Protein AF-A0A5K1CUU2-F1 (afdb_monomer)

Solvent-accessible surface area (backbone atoms only — not comparable to full-atom values): 5398 Å² total; per-residue (Å²): 140,83,88,47,75,49,65,94,64,73,66,90,85,47,66,64,91,82,57,60,91,72,54,39,80,45,51,71,72,70,43,50,68,73,72,45,60,71,62,71,55,28,81,79,70,74,52,62,96,83,63,76,73,71,94,73,69,84,80,72,72,64,93,56,77,78,77,80,72,92,71,86,80,90,132

Secondary structure (DSSP, 8-state):
---EEE-S--SGGG--TTS-TTEEEPPHHHHGGGTSGGGGTHHHHTS-TT----S--TT---S------------

Foldseek 3Di:
DDAAEDEPDDDPVPDPPPDDPRYYHDDPQRCVCVPDPVVVPCVVPVDDPPDPPPPPCPPPPDPDPPPPDPDDDDD

Sequence (75 aa):
AVLFGEFECMGPGANSSMRVAYSKQLSECEAVPFMDISFIDGDEWAFPPLYQPQSNSSSLQPSCHRKEGILLQPY

InterPro domains:
  IPR011050 Pectin lyase fold/virulence factor [SSF51126] (3-48)
  IPR012334 Pectin lyase fold [G3DSA:2.160.20.10] (1-50)

Mean predicted aligned error: 11.16 Å

pLDDT: mean 76.71, std 22.26, range [25.53, 97.44]

Organism: NCBI:txid210225

Radius of gyration: 17.13 Å; Cα contacts (8 Å, |Δi|>4): 34; chains: 1; bounding box: 30×34×47 Å

Structure (mmCIF, N/CA/C/O backbone):
data_AF-A0A5K1CUU2-F1
#
_entry.id   AF-A0A5K1CUU2-F1
#
loop_
_atom_site.group_PDB
_atom_site.id
_atom_site.type_symbol
_atom_site.label_atom_id
_atom_site.label_alt_id
_atom_site.label_comp_id
_atom_site.label_asym_id
_atom_site.label_entity_id
_atom_site.label_seq_id
_atom_site.pdbx_PDB_ins_code
_atom_site.Cartn_x
_atom_site.Cartn_y
_atom_site.Cartn_z
_atom_site.occupancy
_atom_site.B_iso_or_equiv
_atom_site.auth_seq_id
_atom_site.auth_comp_id
_atom_site.auth_asym_id
_atom_site.auth_atom_id
_atom_site.pdbx_PDB_model_num
ATOM 1 N N . ALA A 1 1 ? -11.896 3.498 -12.310 1.00 75.50 1 ALA A N 1
ATOM 2 C CA . ALA A 1 1 ? -10.452 3.242 -12.498 1.00 75.50 1 ALA A CA 1
ATOM 3 C C . ALA A 1 1 ? -9.994 2.271 -11.417 1.00 75.50 1 ALA A C 1
ATOM 5 O O . ALA A 1 1 ? -10.626 2.246 -10.368 1.00 75.50 1 ALA A O 1
ATOM 6 N N . VAL A 1 2 ? -8.963 1.465 -11.671 1.00 88.44 2 VAL A N 1
ATOM 7 C CA . VAL A 1 2 ? -8.406 0.508 -10.696 1.00 88.44 2 VAL A CA 1
ATOM 8 C C . VAL A 1 2 ? -7.024 1.000 -10.270 1.00 88.44 2 VAL A C 1
ATOM 10 O O . VAL A 1 2 ? -6.293 1.521 -11.111 1.00 88.44 2 VAL A O 1
ATOM 13 N N . LEU A 1 3 ? -6.680 0.855 -8.988 1.00 91.00 3 LEU A N 1
ATOM 14 C CA . LEU A 1 3 ? -5.367 1.199 -8.440 1.00 91.00 3 LEU A CA 1
ATOM 15 C C . LEU A 1 3 ? -4.608 -0.081 -8.073 1.00 91.00 3 LEU A C 1
ATOM 17 O O . LEU A 1 3 ? -5.105 -0.884 -7.289 1.00 91.00 3 LEU A O 1
ATOM 21 N N . PHE A 1 4 ? -3.399 -0.239 -8.610 1.00 95.06 4 PHE A N 1
ATOM 22 C CA . PHE A 1 4 ? -2.452 -1.284 -8.217 1.00 95.06 4 PHE A CA 1
ATOM 23 C C . PHE A 1 4 ? -1.163 -0.615 -7.732 1.00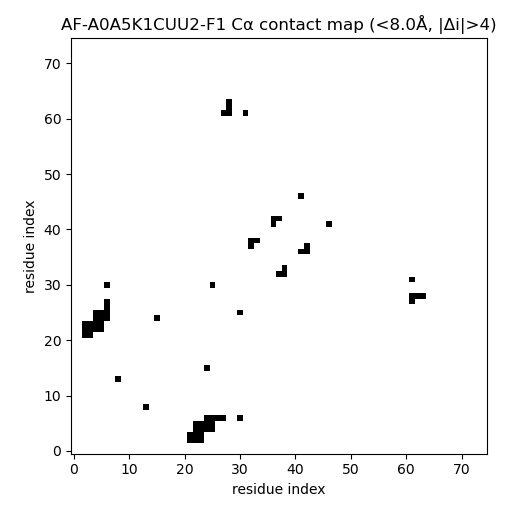 95.06 4 PHE A C 1
ATOM 25 O O . PHE A 1 4 ? -0.441 -0.022 -8.536 1.00 95.06 4 PHE A O 1
ATOM 32 N N . GLY A 1 5 ? -0.908 -0.669 -6.423 1.00 94.75 5 GLY A N 1
ATOM 33 C CA . GLY A 1 5 ? 0.213 0.006 -5.769 1.00 94.75 5 GLY A CA 1
ATOM 34 C C . GLY A 1 5 ? 1.198 -0.965 -5.113 1.00 94.75 5 GLY A C 1
ATOM 35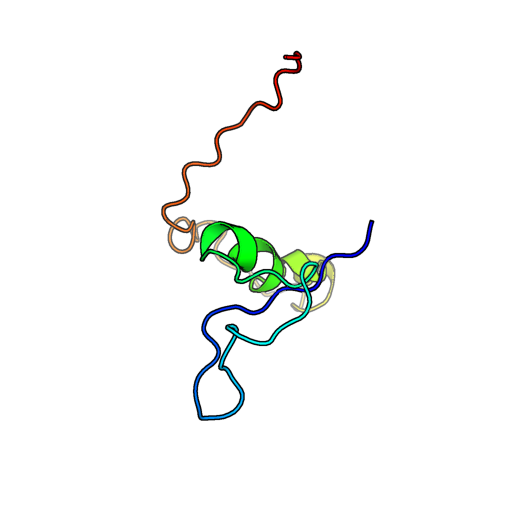 O O . GLY A 1 5 ? 0.777 -1.945 -4.508 1.00 94.75 5 GLY A O 1
ATOM 36 N N . GLU A 1 6 ? 2.492 -0.670 -5.206 1.00 97.06 6 GLU A N 1
ATOM 37 C CA . GLU A 1 6 ? 3.581 -1.320 -4.461 1.00 97.06 6 GLU A CA 1
ATOM 38 C C . GLU A 1 6 ? 4.253 -0.250 -3.570 1.00 97.06 6 GLU A C 1
ATOM 40 O O . GLU A 1 6 ? 4.453 0.879 -4.020 1.00 97.06 6 GLU A O 1
ATOM 45 N N . PHE A 1 7 ? 4.586 -0.569 -2.314 1.00 96.62 7 PHE A N 1
ATOM 46 C CA . PHE A 1 7 ? 5.299 0.327 -1.387 1.00 96.62 7 PHE A CA 1
ATOM 47 C C . PHE A 1 7 ? 6.420 -0.438 -0.680 1.00 96.62 7 PHE A C 1
ATOM 49 O O . PHE A 1 7 ? 6.182 -1.549 -0.211 1.00 96.62 7 PHE A O 1
ATOM 56 N N . GLU A 1 8 ? 7.629 0.134 -0.650 1.00 96.19 8 GLU A N 1
ATOM 57 C CA . GLU A 1 8 ? 8.825 -0.383 0.052 1.00 96.19 8 GLU A CA 1
ATOM 58 C C . GLU A 1 8 ? 9.084 -1.899 -0.081 1.00 96.19 8 GLU A C 1
ATOM 60 O O . GLU A 1 8 ? 9.623 -2.556 0.809 1.00 96.19 8 GLU A O 1
ATOM 65 N N . CYS A 1 9 ? 8.734 -2.480 -1.230 1.00 95.81 9 CYS A N 1
ATOM 66 C CA . CYS A 1 9 ? 8.973 -3.892 -1.502 1.00 95.81 9 CYS A CA 1
ATOM 67 C C . CYS A 1 9 ? 10.473 -4.150 -1.720 1.00 95.81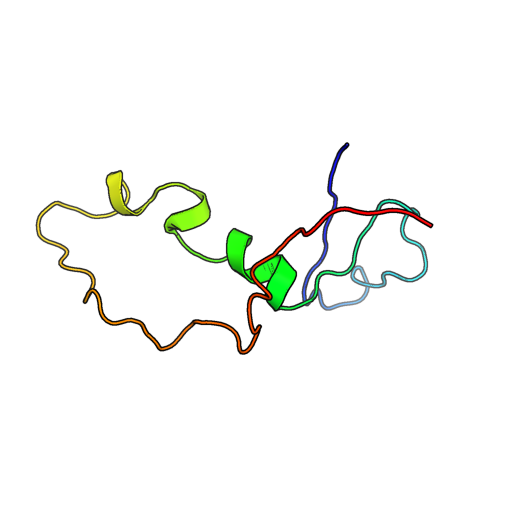 9 CYS A C 1
ATOM 69 O O . CYS A 1 9 ? 1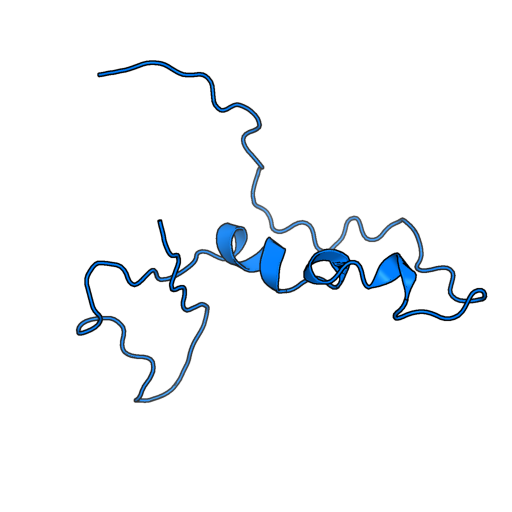1.154 -3.400 -2.419 1.00 95.81 9 CYS A O 1
ATOM 71 N N . MET A 1 10 ? 10.990 -5.243 -1.154 1.00 95.81 10 MET A N 1
ATOM 72 C CA . MET A 1 10 ? 12.411 -5.603 -1.219 1.00 95.81 10 MET A CA 1
ATOM 73 C C . MET A 1 10 ? 12.628 -7.006 -1.804 1.00 95.81 10 MET A C 1
ATOM 75 O O . MET A 1 10 ? 11.736 -7.852 -1.806 1.00 95.81 10 MET A O 1
ATOM 79 N N . GLY A 1 11 ? 13.850 -7.261 -2.281 1.00 97.44 11 GLY A N 1
ATOM 80 C CA . GLY A 1 11 ? 14.269 -8.544 -2.855 1.00 97.44 11 GLY A CA 1
ATOM 81 C C . GLY A 1 11 ? 14.165 -8.614 -4.387 1.00 97.44 11 GLY A C 1
ATOM 82 O O . GLY A 1 11 ? 13.697 -7.671 -5.028 1.00 97.44 11 GLY A O 1
ATOM 83 N N . PRO A 1 12 ? 14.599 -9.728 -5.011 1.00 96.25 12 PRO A N 1
ATOM 84 C CA . PRO A 1 12 ? 14.730 -9.822 -6.471 1.00 96.25 12 PRO A CA 1
ATOM 85 C C . PRO A 1 12 ? 13.424 -9.605 -7.252 1.00 96.25 12 PRO A C 1
ATOM 87 O O . PRO A 1 12 ? 13.453 -9.121 -8.381 1.00 96.25 12 PRO A O 1
ATOM 90 N N . GLY A 1 13 ? 12.275 -9.943 -6.657 1.00 96.12 13 GLY A N 1
ATOM 91 C CA . GLY A 1 13 ? 10.957 -9.791 -7.282 1.00 96.12 13 GLY A CA 1
ATOM 92 C C . GLY A 1 13 ? 10.380 -8.372 -7.233 1.00 96.12 13 GLY A C 1
ATOM 93 O O . GLY A 1 13 ? 9.451 -8.076 -7.982 1.00 96.12 13 GLY A O 1
ATOM 94 N N . ALA A 1 14 ? 10.927 -7.483 -6.401 1.00 96.44 14 ALA A N 1
ATOM 95 C CA . ALA A 1 14 ? 10.405 -6.131 -6.188 1.00 96.44 14 ALA A CA 1
ATOM 96 C C . ALA A 1 14 ? 10.821 -5.123 -7.277 1.00 96.44 14 ALA A C 1
ATOM 98 O O . ALA A 1 14 ? 10.492 -3.943 -7.197 1.00 96.44 14 ALA A O 1
ATOM 99 N N . ASN A 1 15 ? 11.553 -5.567 -8.305 1.00 95.12 15 ASN A N 1
ATOM 100 C CA . ASN A 1 15 ? 11.950 -4.696 -9.403 1.00 95.12 15 ASN A CA 1
ATOM 101 C C . ASN A 1 15 ? 10.717 -4.166 -10.159 1.00 95.12 15 ASN A C 1
ATOM 103 O O . ASN A 1 15 ? 9.985 -4.932 -10.791 1.00 95.12 15 ASN A O 1
ATOM 107 N N . SER A 1 16 ? 10.527 -2.848 -10.126 1.00 94.38 16 SER A N 1
ATOM 108 C CA . SER A 1 16 ? 9.393 -2.151 -10.732 1.00 94.38 16 SER A CA 1
ATOM 109 C C . SER A 1 16 ? 9.603 -1.764 -12.200 1.00 94.38 16 SER A C 1
ATOM 111 O O . SER A 1 16 ? 8.635 -1.443 -12.885 1.00 94.38 16 SER A O 1
ATOM 113 N N . SER A 1 17 ? 10.830 -1.844 -12.731 1.00 93.94 17 SER A N 1
ATOM 114 C CA . SER A 1 17 ? 11.173 -1.333 -14.070 1.00 93.94 17 SER A CA 1
ATOM 115 C C . SER A 1 17 ? 10.439 -2.022 -15.223 1.00 93.94 17 SER A C 1
ATOM 117 O O . SER A 1 17 ? 10.311 -1.442 -16.296 1.00 93.94 17 SER A O 1
ATOM 119 N N . MET A 1 18 ? 9.972 -3.257 -15.023 1.00 94.94 18 MET A N 1
ATOM 120 C CA . MET A 1 18 ? 9.250 -4.042 -16.036 1.00 94.94 18 MET A CA 1
ATOM 121 C C . MET A 1 18 ? 7.768 -4.237 -15.699 1.00 94.94 18 MET A C 1
ATOM 123 O O . MET A 1 18 ? 7.110 -5.114 -16.260 1.00 94.94 18 MET A O 1
ATOM 127 N N . ARG A 1 19 ? 7.232 -3.465 -14.750 1.00 94.81 19 ARG A N 1
ATOM 128 C CA . ARG A 1 19 ? 5.810 -3.533 -14.421 1.00 94.81 19 ARG A CA 1
ATOM 129 C C . ARG A 1 19 ? 4.971 -2.824 -15.481 1.00 94.81 19 ARG A C 1
ATOM 131 O O . ARG A 1 19 ? 5.434 -1.982 -16.245 1.00 94.81 19 ARG A O 1
ATOM 138 N N . VAL A 1 20 ? 3.701 -3.195 -15.515 1.00 95.06 20 VAL A N 1
ATOM 139 C CA . VAL A 1 20 ? 2.673 -2.597 -16.372 1.00 95.06 20 VAL A CA 1
ATOM 140 C C . VAL A 1 20 ? 2.476 -1.107 -16.068 1.00 95.06 20 VAL A C 1
ATOM 142 O O . VAL A 1 20 ? 2.608 -0.679 -14.925 1.00 95.06 20 VAL A O 1
ATOM 145 N N . ALA A 1 21 ? 2.092 -0.316 -17.073 1.00 93.00 21 ALA A N 1
ATOM 146 C CA . ALA A 1 21 ? 2.002 1.148 -16.958 1.00 93.00 21 ALA A CA 1
ATOM 147 C C . ALA A 1 21 ? 0.966 1.657 -15.936 1.00 93.00 21 ALA A C 1
ATOM 149 O O . ALA A 1 21 ? 1.061 2.791 -15.480 1.00 93.00 21 ALA A O 1
ATOM 150 N N . TYR A 1 22 ? -0.027 0.837 -15.583 1.00 92.81 22 TYR A N 1
ATOM 151 C CA . TYR A 1 22 ? -1.019 1.173 -14.557 1.00 92.81 22 TYR A CA 1
ATOM 152 C C . TYR A 1 22 ? -0.587 0.770 -13.136 1.00 92.81 22 TYR A C 1
ATOM 154 O O . TYR A 1 22 ? -1.338 0.999 -12.188 1.00 92.81 22 TYR A O 1
ATOM 162 N N . SER A 1 23 ? 0.582 0.140 -12.979 1.00 94.44 23 SER A N 1
ATOM 163 C CA . SER A 1 23 ? 1.178 -0.093 -11.663 1.00 94.44 23 SER A CA 1
ATOM 164 C C . SER A 1 23 ? 1.805 1.193 -11.138 1.00 94.44 23 SER A C 1
ATOM 166 O O . SER A 1 23 ? 2.323 2.007 -11.905 1.00 94.44 23 SER A O 1
ATOM 168 N N . LYS A 1 24 ? 1.760 1.380 -9.822 1.00 94.94 24 LYS A N 1
ATOM 169 C CA . LYS A 1 24 ? 2.273 2.578 -9.169 1.00 94.94 24 LYS A CA 1
ATOM 170 C C . LYS A 1 24 ? 3.187 2.207 -8.009 1.00 94.94 24 LYS A C 1
ATOM 172 O O . LYS A 1 24 ? 2.800 1.435 -7.143 1.00 94.94 24 LYS A O 1
ATOM 177 N N . GLN A 1 25 ? 4.377 2.798 -7.969 1.00 96.31 25 GLN A N 1
ATOM 178 C CA . GLN A 1 25 ? 5.168 2.847 -6.740 1.00 96.31 25 GLN A CA 1
ATOM 179 C C . GLN A 1 25 ? 4.605 3.968 -5.874 1.00 96.31 25 GLN A C 1
ATOM 181 O O . GLN A 1 25 ? 4.555 5.118 -6.314 1.00 96.31 25 GLN A O 1
ATOM 186 N N . LEU A 1 26 ? 4.107 3.620 -4.694 1.00 96.19 26 LEU A N 1
ATOM 187 C CA . LEU A 1 26 ? 3.509 4.581 -3.780 1.00 96.19 26 LEU A CA 1
ATOM 188 C C . LEU A 1 26 ? 4.613 5.352 -3.054 1.00 96.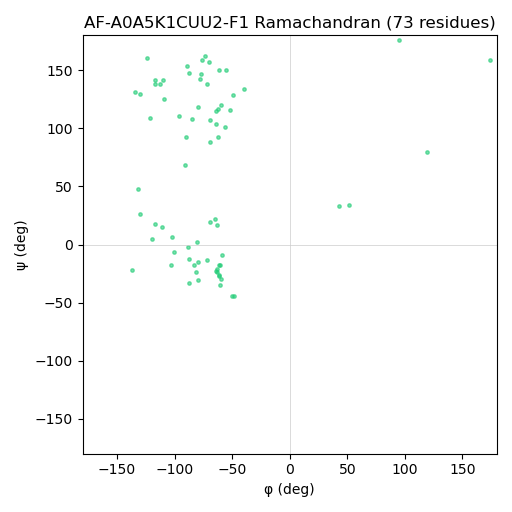19 26 LEU A C 1
ATOM 190 O O . LEU A 1 26 ? 5.645 4.795 -2.684 1.00 96.19 26 LEU A O 1
ATOM 194 N N . SER A 1 27 ? 4.383 6.639 -2.828 1.00 94.81 27 SER A N 1
ATOM 195 C CA . SER A 1 27 ? 5.087 7.365 -1.770 1.00 94.81 27 SER A CA 1
ATOM 196 C C . SER A 1 27 ? 4.544 6.959 -0.398 1.00 94.81 27 SER A C 1
ATOM 198 O O . SER A 1 27 ? 3.425 6.456 -0.297 1.00 94.81 27 SER A O 1
ATOM 200 N N . GLU A 1 28 ? 5.293 7.240 0.669 1.00 92.31 28 GLU A N 1
ATOM 201 C CA . GLU A 1 28 ? 4.838 7.013 2.052 1.00 92.31 28 GLU A CA 1
ATOM 202 C C . GLU A 1 28 ? 3.452 7.631 2.282 1.00 92.31 28 GLU A C 1
ATOM 204 O O . GLU A 1 28 ? 2.534 6.982 2.771 1.00 92.31 28 GLU A O 1
ATOM 209 N N . CYS A 1 29 ? 3.257 8.854 1.792 1.00 90.62 29 CYS A N 1
ATOM 210 C CA . CYS A 1 29 ? 1.996 9.581 1.877 1.00 90.62 29 CYS A CA 1
ATOM 211 C C . CYS A 1 29 ? 0.815 8.909 1.194 1.00 90.62 29 CYS A C 1
ATOM 213 O O . CYS A 1 29 ? -0.319 9.031 1.651 1.00 90.62 29 CYS A O 1
ATOM 215 N N . GLU A 1 30 ? 1.070 8.236 0.081 1.00 93.44 30 GLU A N 1
ATOM 216 C CA . GLU A 1 30 ? 0.039 7.507 -0.645 1.00 93.44 30 GLU A CA 1
ATOM 217 C C . GLU A 1 30 ? -0.221 6.138 -0.023 1.00 93.44 30 GLU A C 1
ATOM 219 O O . GLU A 1 30 ? -1.304 5.594 -0.210 1.00 93.44 30 GLU A O 1
ATOM 224 N N . ALA A 1 31 ? 0.749 5.591 0.711 1.00 95.00 31 ALA A N 1
ATOM 225 C CA . ALA A 1 31 ? 0.663 4.284 1.341 1.00 95.00 31 ALA A CA 1
ATOM 226 C C . ALA A 1 31 ? 0.021 4.333 2.741 1.00 95.00 31 ALA A C 1
ATOM 228 O O . ALA A 1 31 ? -0.706 3.412 3.103 1.00 95.00 31 ALA A O 1
ATOM 229 N N . VAL A 1 32 ? 0.220 5.422 3.494 1.00 92.44 32 VAL A N 1
ATOM 230 C CA . VAL A 1 32 ? -0.290 5.603 4.868 1.00 92.44 32 VAL A CA 1
ATOM 231 C C . VAL A 1 32 ? -1.778 5.273 5.044 1.00 92.44 32 VAL A C 1
ATOM 233 O O . VAL A 1 32 ? -2.092 4.561 5.997 1.00 92.44 32 VAL A O 1
ATOM 236 N N . PRO A 1 33 ? -2.704 5.692 4.155 1.00 91.94 33 PRO A N 1
ATOM 237 C CA . PRO A 1 33 ? -4.124 5.366 4.310 1.00 91.94 33 PRO A CA 1
ATOM 238 C C . PRO A 1 33 ? -4.436 3.862 4.304 1.00 91.94 33 PRO A C 1
ATOM 240 O O . PRO A 1 33 ? -5.522 3.476 4.714 1.00 91.94 33 PRO A O 1
ATOM 243 N N . PHE A 1 34 ? -3.513 3.025 3.821 1.00 93.69 34 PHE A N 1
ATOM 244 C CA . PHE A 1 34 ? -3.665 1.570 3.737 1.00 93.69 34 PHE A CA 1
ATOM 245 C C . PHE A 1 34 ? -2.952 0.813 4.870 1.00 93.69 34 PHE A C 1
ATOM 247 O O . PHE A 1 34 ? -3.069 -0.407 4.948 1.00 93.69 34 PHE A O 1
ATOM 254 N N . MET A 1 35 ? -2.175 1.503 5.711 1.00 92.06 35 MET A N 1
ATOM 255 C CA . MET A 1 35 ? -1.363 0.887 6.773 1.00 92.06 35 MET A CA 1
ATOM 256 C C . MET A 1 35 ? -1.970 1.032 8.165 1.00 92.06 35 MET A C 1
ATOM 258 O O . MET A 1 35 ? -1.564 0.324 9.085 1.00 92.06 35 MET A O 1
ATOM 262 N N . ASP A 1 36 ? -2.907 1.962 8.327 1.00 88.44 36 ASP A N 1
ATOM 263 C CA . ASP A 1 36 ? -3.555 2.234 9.601 1.00 88.44 36 ASP A CA 1
ATOM 264 C C . ASP A 1 36 ? -4.805 1.360 9.800 1.00 88.44 36 ASP A C 1
ATOM 266 O O . ASP A 1 36 ? -5.452 0.936 8.840 1.00 88.44 36 ASP A O 1
ATOM 270 N N . ILE A 1 37 ? -5.173 1.104 11.059 1.00 89.62 37 ILE A N 1
ATOM 271 C CA . ILE A 1 37 ? -6.362 0.313 11.404 1.00 89.62 37 ILE A CA 1
ATOM 272 C C . ILE A 1 37 ? -7.675 0.973 10.948 1.00 89.62 37 ILE A C 1
ATOM 274 O O . ILE A 1 37 ? -8.668 0.283 10.712 1.00 89.62 37 ILE A O 1
ATOM 278 N N . SER A 1 38 ? -7.664 2.291 10.749 1.00 89.31 38 SER A N 1
ATOM 279 C CA . SER A 1 38 ? -8.769 3.036 10.142 1.00 89.31 38 SER A CA 1
ATOM 280 C C . SER A 1 38 ? -9.082 2.608 8.704 1.00 89.31 38 SER A C 1
ATOM 282 O O . SER A 1 38 ? -10.185 2.859 8.239 1.00 89.31 38 SER A O 1
ATOM 284 N N . PHE A 1 39 ? -8.179 1.911 7.998 1.00 94.12 39 PHE A N 1
ATOM 285 C CA . PHE A 1 39 ? -8.471 1.366 6.664 1.00 94.12 39 PHE A CA 1
ATOM 286 C C . PHE A 1 39 ? -9.624 0.347 6.667 1.00 94.12 39 PHE A C 1
ATOM 288 O O . PHE A 1 39 ? -10.289 0.155 5.649 1.00 94.12 39 PHE A O 1
ATOM 295 N N . ILE A 1 40 ? -9.835 -0.328 7.799 1.00 92.56 40 ILE A N 1
ATOM 296 C CA . ILE A 1 40 ? -10.835 -1.391 7.974 1.00 92.56 40 ILE A CA 1
ATOM 297 C C . ILE A 1 40 ? -11.900 -1.032 9.018 1.00 92.56 40 ILE A C 1
ATOM 299 O O . ILE A 1 40 ? -12.543 -1.940 9.549 1.00 92.56 40 ILE A O 1
ATOM 303 N N . ASP A 1 41 ? -12.030 0.252 9.368 1.00 92.06 41 ASP A N 1
ATOM 304 C CA . ASP A 1 41 ? -12.914 0.744 10.438 1.00 92.06 41 ASP A CA 1
ATOM 305 C C . ASP A 1 41 ? -12.704 -0.011 11.769 1.00 92.06 41 ASP A C 1
ATOM 307 O O . ASP A 1 41 ? -13.635 -0.329 12.511 1.00 92.06 41 ASP A O 1
ATOM 311 N N . GLY A 1 42 ? -11.459 -0.415 12.053 1.00 89.88 42 GLY A N 1
ATOM 312 C CA . GLY A 1 42 ? -11.178 -1.343 13.151 1.00 89.88 42 GLY A CA 1
ATOM 313 C C . GLY A 1 42 ? -11.342 -0.733 14.543 1.00 89.88 42 GLY A C 1
ATOM 314 O O . GLY A 1 42 ? -11.425 -1.472 15.521 1.00 89.88 42 GLY A O 1
ATOM 315 N N . ASP A 1 43 ? -11.445 0.587 14.660 1.00 85.81 43 ASP A N 1
ATOM 316 C CA . ASP A 1 43 ? -11.841 1.244 15.903 1.00 85.81 43 ASP A CA 1
ATOM 317 C C . ASP A 1 43 ? -13.257 0.847 16.357 1.00 85.81 43 ASP A C 1
ATOM 319 O O . ASP A 1 43 ? -13.514 0.818 17.561 1.00 85.81 43 ASP A O 1
ATOM 323 N N . GLU A 1 44 ? -14.137 0.448 15.432 1.00 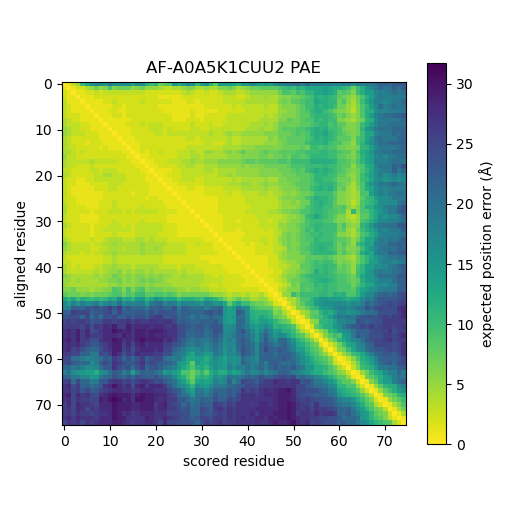88.56 44 GLU A N 1
ATOM 324 C CA . GLU A 1 44 ? -15.503 0.023 15.751 1.00 88.56 44 GLU A CA 1
ATOM 325 C C . GLU A 1 44 ? -15.594 -1.422 16.267 1.00 88.56 44 GLU A C 1
ATOM 327 O O . GLU A 1 44 ? -16.497 -1.749 17.042 1.00 88.56 44 GLU A O 1
ATOM 332 N N . TRP A 1 45 ? -14.689 -2.308 15.832 1.00 90.06 45 TRP A N 1
ATOM 333 C CA . TRP A 1 45 ? -14.861 -3.757 16.030 1.00 90.06 45 TRP A CA 1
ATOM 334 C C . TRP A 1 45 ? -13.613 -4.528 16.466 1.00 90.06 45 TRP A C 1
ATOM 336 O O . TRP A 1 45 ? -13.744 -5.613 17.037 1.00 90.06 45 TRP A O 1
ATOM 346 N N . ALA A 1 46 ? -12.407 -4.015 16.223 1.00 89.62 46 ALA A N 1
ATOM 347 C CA . ALA A 1 46 ? -11.170 -4.727 16.543 1.00 89.62 46 ALA A CA 1
ATOM 348 C C . ALA A 1 46 ? -10.752 -4.566 18.014 1.00 89.62 46 ALA A C 1
ATOM 350 O O . ALA A 1 46 ? -9.955 -5.366 18.513 1.00 89.62 46 ALA A O 1
ATOM 351 N N . PHE A 1 47 ? -11.295 -3.570 18.725 1.00 85.81 47 PHE A N 1
ATOM 352 C CA . PHE A 1 47 ? -10.985 -3.322 20.130 1.00 85.81 47 PHE A CA 1
ATOM 353 C C . P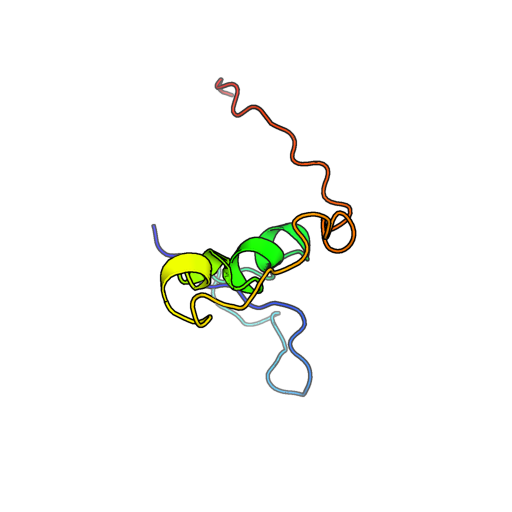HE A 1 47 ? -12.182 -3.586 21.055 1.00 85.81 47 PHE A C 1
ATOM 355 O O . PHE A 1 47 ? -13.307 -3.190 20.755 1.00 85.81 47 PHE A O 1
ATOM 362 N N . PRO A 1 48 ? -11.968 -4.223 22.221 1.00 78.88 48 PRO A N 1
ATOM 363 C CA . PRO A 1 48 ? -13.020 -4.376 23.216 1.00 78.88 48 PRO A CA 1
ATOM 364 C C . PRO A 1 48 ? -13.369 -3.023 23.874 1.00 78.88 48 PRO A C 1
ATOM 366 O O . PRO A 1 48 ? -12.500 -2.155 23.970 1.00 78.88 48 PRO A O 1
ATOM 369 N N . PRO A 1 49 ? -14.579 -2.862 24.451 1.00 71.75 49 PRO A N 1
ATOM 370 C CA . PRO A 1 49 ? -15.078 -1.594 25.014 1.00 71.75 49 PRO A CA 1
ATOM 371 C C . PRO A 1 49 ? -14.242 -0.955 26.140 1.00 71.75 49 PRO A C 1
ATOM 373 O O . PRO A 1 49 ? -14.535 0.160 26.560 1.00 71.75 49 PRO A O 1
ATOM 376 N N . LEU A 1 50 ? -13.230 -1.655 26.667 1.00 71.94 50 LEU A N 1
ATOM 377 C CA . LEU A 1 50 ? -12.307 -1.140 27.688 1.00 71.94 50 LEU A CA 1
ATOM 378 C C . LEU A 1 50 ? -10.944 -0.724 27.125 1.00 71.94 50 LEU A C 1
ATOM 380 O O . LEU A 1 50 ? -10.040 -0.387 27.889 1.00 71.94 50 LEU A O 1
ATOM 384 N N . TYR A 1 51 ? -10.776 -0.738 25.807 1.00 62.22 51 TYR A N 1
ATOM 385 C CA . TYR A 1 51 ? -9.616 -0.138 25.178 1.00 62.22 51 TYR A CA 1
ATOM 386 C C . TYR A 1 51 ? -9.899 1.354 24.995 1.00 62.22 51 TYR A C 1
ATOM 388 O O . TYR A 1 51 ? -10.725 1.745 24.180 1.00 62.22 51 TYR A O 1
ATOM 396 N N . GLN A 1 52 ? -9.236 2.195 25.785 1.00 56.94 52 GLN A N 1
ATOM 397 C CA . GLN A 1 52 ? -9.065 3.601 25.435 1.00 56.94 52 GLN A CA 1
ATOM 398 C C . GLN A 1 52 ? -7.769 3.684 24.627 1.00 56.94 52 GLN A C 1
ATOM 400 O O . GLN A 1 52 ? -6.700 3.795 25.239 1.00 56.94 52 GLN A O 1
ATOM 405 N N . PRO A 1 53 ? -7.801 3.598 23.283 1.00 56.78 53 PRO A N 1
ATOM 406 C CA . PRO A 1 53 ? -6.645 4.032 22.524 1.00 56.78 53 PRO A CA 1
ATOM 407 C C . PRO A 1 53 ? -6.471 5.503 22.884 1.00 56.78 53 PRO A C 1
ATOM 409 O O . PRO A 1 53 ? -7.409 6.290 22.750 1.00 56.78 53 PRO A O 1
ATOM 412 N N . GLN A 1 54 ? -5.318 5.865 23.453 1.00 47.84 54 GLN A N 1
ATOM 413 C CA . GLN A 1 54 ? -5.045 7.261 23.757 1.00 47.84 54 GLN A CA 1
ATOM 414 C C . GLN A 1 54 ? -5.304 8.055 22.478 1.00 47.84 54 GLN A C 1
ATOM 416 O O . GLN A 1 54 ? -4.608 7.867 21.482 1.00 47.84 54 GLN A O 1
ATOM 421 N N . SER A 1 55 ? -6.304 8.937 22.519 1.00 50.22 55 SER A N 1
ATOM 422 C CA . SER A 1 55 ? -6.763 9.805 21.426 1.00 50.22 55 SER A CA 1
ATOM 423 C C . SER A 1 55 ? -5.707 10.818 20.966 1.00 50.22 55 SER A C 1
ATOM 425 O O . SER A 1 55 ? -6.017 11.815 20.323 1.00 50.22 55 SER A O 1
ATOM 427 N N . ASN A 1 56 ? -4.448 10.595 21.329 1.00 51.19 56 ASN A N 1
ATOM 428 C CA . ASN A 1 56 ? -3.348 11.517 21.180 1.00 51.19 56 ASN A CA 1
ATOM 429 C C . ASN A 1 56 ? -2.153 10.779 20.549 1.00 51.19 56 ASN A C 1
ATOM 431 O O . ASN A 1 56 ? -1.035 10.889 21.037 1.00 51.19 56 ASN A O 1
ATOM 435 N N . SER A 1 57 ? -2.362 10.020 19.467 1.00 47.44 57 SER A N 1
ATOM 436 C CA . SER A 1 57 ? -1.261 9.658 18.559 1.00 47.44 57 SER A CA 1
ATOM 437 C C . SER A 1 57 ? -1.147 10.702 17.459 1.00 47.44 57 SER A C 1
ATOM 439 O O . SER A 1 57 ? -1.358 10.455 16.279 1.00 47.44 57 SER A O 1
ATOM 441 N N . SER A 1 58 ? -0.735 11.898 17.861 1.00 48.78 58 SER A N 1
ATOM 442 C CA . SER A 1 58 ? -0.176 12.909 16.961 1.00 48.78 58 SER A CA 1
ATOM 443 C C . SER A 1 58 ? 1.213 12.510 16.426 1.00 48.78 58 SER A C 1
ATOM 445 O O . SER A 1 58 ? 1.973 13.372 16.001 1.00 48.78 58 SER A O 1
ATOM 447 N N . SER A 1 59 ? 1.591 11.228 16.476 1.00 50.53 59 SER A N 1
ATOM 448 C CA . SER A 1 59 ? 2.963 10.759 16.242 1.00 50.53 59 SER A CA 1
ATOM 449 C C . SER A 1 59 ? 3.132 9.788 15.074 1.00 50.53 59 SER A C 1
ATOM 451 O O . SER A 1 59 ? 4.244 9.326 14.851 1.00 50.53 59 SER A O 1
ATOM 453 N N . LEU A 1 60 ? 2.081 9.512 14.297 1.00 49.56 60 LEU A N 1
ATOM 454 C CA . LEU A 1 60 ? 2.197 8.825 13.002 1.00 49.56 60 LEU A CA 1
ATOM 455 C C . LEU A 1 60 ? 1.444 9.564 11.892 1.00 49.56 60 LEU A C 1
ATOM 457 O O . LEU A 1 60 ? 1.048 8.957 10.901 1.00 49.56 60 LEU A O 1
ATOM 461 N N . GLN A 1 61 ? 1.259 10.886 12.013 1.00 50.72 61 GLN A N 1
ATOM 462 C CA . GLN A 1 61 ? 1.072 11.649 10.785 1.00 50.72 61 GLN A CA 1
ATOM 463 C C . GLN A 1 61 ? 2.384 11.516 10.009 1.00 50.72 61 GLN A C 1
ATOM 465 O O . GLN A 1 61 ? 3.411 11.998 10.498 1.00 50.72 61 GLN A O 1
ATOM 470 N N . PRO A 1 62 ? 2.394 10.877 8.829 1.00 48.00 62 PRO A N 1
ATOM 471 C CA . PRO A 1 62 ? 3.535 11.024 7.949 1.00 48.00 62 PRO A CA 1
ATOM 472 C C . PRO A 1 62 ? 3.730 12.526 7.720 1.00 48.00 62 PRO A C 1
ATOM 474 O O . PRO A 1 62 ? 2.768 13.302 7.709 1.00 48.00 62 PRO A O 1
ATOM 477 N N . SER A 1 63 ? 4.969 12.954 7.498 1.00 58.12 63 SER A N 1
ATOM 478 C CA . SER A 1 63 ? 5.318 14.345 7.160 1.00 58.12 63 SER A CA 1
ATOM 479 C C . SER A 1 63 ? 4.737 14.796 5.797 1.00 58.12 63 SER A C 1
ATOM 481 O O . SER A 1 63 ? 5.204 15.733 5.152 1.00 58.12 63 SER A O 1
ATOM 483 N N . CYS A 1 64 ? 3.682 14.142 5.316 1.00 56.28 64 CYS A N 1
ATOM 484 C CA . CYS A 1 64 ? 2.824 14.632 4.260 1.00 56.28 64 CYS A CA 1
ATOM 485 C C . CYS A 1 64 ? 2.044 15.807 4.811 1.00 56.28 64 CYS A C 1
ATOM 487 O O . CYS A 1 64 ? 1.065 15.653 5.543 1.00 56.28 64 CYS A O 1
ATOM 489 N N . HIS A 1 65 ? 2.400 17.006 4.388 1.00 53.06 65 HIS A N 1
ATOM 490 C CA . HIS A 1 65 ? 1.412 18.063 4.412 1.00 53.06 65 HIS A CA 1
ATOM 491 C C . HIS A 1 65 ? 0.313 17.639 3.433 1.00 53.06 65 HIS A C 1
ATOM 493 O O . HIS A 1 65 ? 0.507 17.691 2.218 1.00 53.06 65 HIS A O 1
ATOM 499 N N . ARG A 1 66 ? -0.829 17.170 3.954 1.00 48.72 66 ARG A N 1
ATOM 500 C CA . ARG A 1 66 ? -2.070 17.073 3.187 1.00 48.72 66 ARG A CA 1
ATOM 501 C C . ARG A 1 66 ? -2.329 18.482 2.663 1.00 48.72 66 ARG A C 1
ATOM 503 O O . ARG A 1 66 ? -2.757 19.354 3.414 1.00 48.72 66 ARG A O 1
ATOM 510 N N . LYS A 1 67 ? -2.017 18.737 1.391 1.00 35.94 67 LYS A N 1
ATOM 511 C CA . LYS A 1 67 ? -2.558 19.905 0.702 1.00 35.94 67 LYS A CA 1
ATOM 512 C C . LYS A 1 67 ? -4.047 19.628 0.535 1.00 35.94 67 LYS A C 1
ATOM 514 O O . LYS A 1 67 ? -4.466 18.994 -0.426 1.00 35.94 67 LYS A O 1
ATOM 519 N N . GLU A 1 68 ? -4.816 20.011 1.548 1.00 39.75 68 GLU A N 1
ATOM 520 C CA . GLU A 1 68 ? -6.250 20.238 1.426 1.00 39.75 68 GLU A CA 1
ATOM 521 C C . GLU A 1 68 ? -6.471 21.134 0.200 1.00 39.75 68 GLU A C 1
ATOM 523 O O . GLU A 1 68 ? -5.819 22.170 0.060 1.00 39.75 68 GLU A O 1
ATOM 528 N N . GLY A 1 69 ? -7.364 20.723 -0.697 1.00 34.09 69 GLY A N 1
ATOM 529 C CA . GLY A 1 69 ? -7.806 2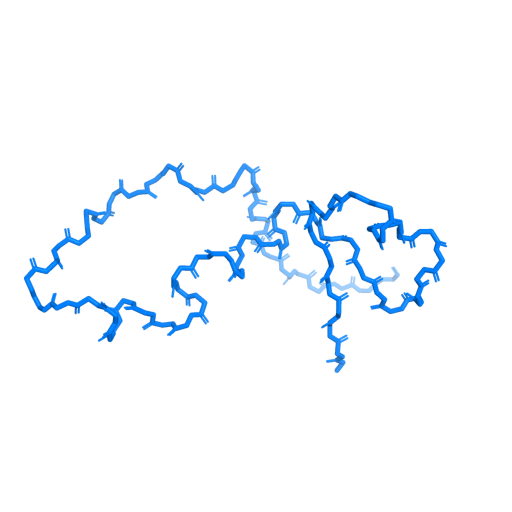1.565 -1.805 1.00 34.09 69 GLY A CA 1
ATOM 530 C C . GLY A 1 69 ? -7.514 20.987 -3.180 1.00 34.09 69 GLY A C 1
ATOM 531 O O . GLY A 1 69 ? -6.637 21.455 -3.903 1.00 34.09 69 GLY A O 1
ATOM 532 N N . ILE A 1 70 ? -8.363 20.049 -3.594 1.00 37.97 70 ILE A N 1
ATOM 533 C CA . ILE A 1 70 ? -8.790 19.991 -4.988 1.00 37.97 70 ILE A CA 1
ATOM 534 C C . ILE A 1 70 ? -9.537 21.308 -5.245 1.00 37.97 70 ILE A C 1
ATOM 536 O O . ILE A 1 70 ? -10.729 21.411 -4.969 1.00 37.97 70 ILE A O 1
ATOM 540 N N . LEU A 1 71 ? -8.837 22.334 -5.731 1.00 34.81 71 LEU A N 1
ATOM 541 C CA . LEU A 1 71 ? -9.481 23.370 -6.525 1.00 34.81 71 LEU A CA 1
ATOM 542 C C . LEU A 1 71 ? -9.254 22.997 -7.986 1.00 34.81 71 LEU A C 1
ATOM 544 O O . LEU A 1 71 ? -8.136 23.012 -8.495 1.00 34.81 71 LEU A O 1
ATOM 548 N N . LEU A 1 72 ? -10.355 22.613 -8.622 1.00 38.34 72 LEU A N 1
ATOM 549 C CA . LEU A 1 72 ? -10.525 22.585 -10.065 1.00 38.34 72 LEU A CA 1
ATOM 550 C C . LEU A 1 72 ? -9.861 23.825 -10.688 1.00 38.34 72 LEU A C 1
ATOM 552 O O . LEU A 1 72 ? -10.135 24.933 -10.234 1.00 38.34 72 LEU A O 1
ATOM 556 N N . GLN A 1 73 ? -9.088 23.666 -11.763 1.00 25.53 73 GLN A N 1
ATOM 557 C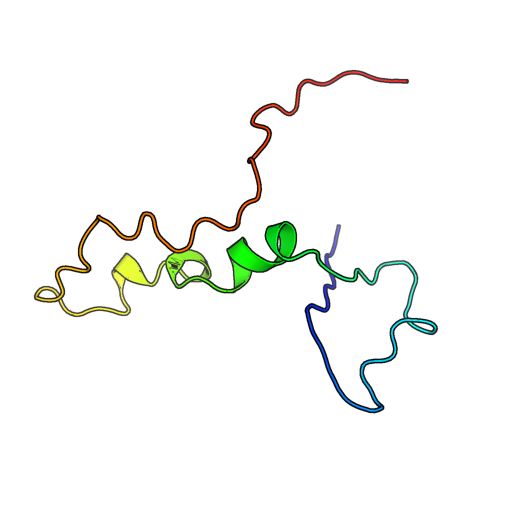 CA . GLN A 1 73 ? -9.520 24.061 -13.113 1.00 25.53 73 GLN A CA 1
ATOM 558 C C . GLN A 1 73 ? -8.398 23.927 -14.164 1.00 25.53 73 GLN A C 1
ATOM 560 O O . GLN A 1 73 ? -7.231 23.790 -13.804 1.00 25.53 73 GLN A O 1
ATOM 565 N N . PRO A 1 74 ? -8.782 23.832 -15.452 1.00 46.94 74 PRO A N 1
ATOM 566 C CA . PRO A 1 74 ? -8.038 23.141 -16.492 1.00 46.94 74 PRO A CA 1
ATOM 567 C C . PRO A 1 74 ? -6.999 24.046 -17.149 1.00 46.94 74 PRO A C 1
ATOM 569 O O . PRO A 1 74 ? -7.230 25.241 -17.292 1.00 46.94 74 PRO A O 1
ATOM 572 N N . TYR A 1 75 ? -5.887 23.453 -17.564 1.00 40.03 75 TYR A N 1
ATOM 573 C CA . TYR A 1 75 ? -5.341 23.429 -18.926 1.00 40.03 75 TYR A CA 1
ATOM 574 C C . TYR A 1 75 ? -4.150 22.469 -18.929 1.00 40.03 75 TYR A C 1
ATOM 576 O O . TYR A 1 75 ? -3.399 22.465 -17.927 1.00 40.03 75 TYR A O 1
#